Protein AF-A0A3G9JRG5-F1 (afdb_monomer_lite)

Secondary structure (DSSP, 8-state):
-HHHHHHHHHHHHHHHHHHHHHHHHHHHHHTT-HHHHHHHHHHHHHHHHHHHHHHHHHTB-TTT-PBPPSTTGGG--B-TTT--BSS----

pLDDT: mean 70.71, std 10.91, range [39.91, 86.94]

Organism: NCBI:txid2487118

Radius of gyration: 17.48 Å; chains: 1; bounding box: 38×22×48 Å

Sequence (91 aa):
MKKLKRVQMMVAITPKVSMALAVIACIFYLIGMKASAYIVIGAIAVLLVIYLILCLTAWRCPHCHQYLPTKNAGKITKCPACNKNIFDEDE

Foldseek 3Di:
DVPLVVLVVCLVCLVVVLVVLVVVLVVCVVVVVVVVSVVSVVVSVVSVVVSVVSCVVSLAQPPPRDGADPVPPVPPQAGPPPRDGSDDDPD

Structure (mmCIF, N/CA/C/O backbone):
data_AF-A0A3G9JRG5-F1
#
_entry.id   AF-A0A3G9JRG5-F1
#
loop_
_atom_site.group_PDB
_atom_site.id
_atom_site.type_symbol
_atom_site.label_atom_id
_atom_site.label_alt_id
_atom_site.label_comp_id
_atom_site.label_asym_id
_atom_site.label_entity_id
_atom_site.label_seq_id
_atom_site.pdbx_PDB_ins_code
_atom_site.Cartn_x
_atom_site.Cartn_y
_atom_site.Cartn_z
_atom_site.occupancy
_atom_site.B_iso_or_equiv
_atom_site.auth_seq_id
_atom_site.auth_comp_id
_atom_site.auth_asym_id
_atom_site.auth_atom_id
_atom_site.pdbx_PDB_model_num
ATOM 1 N N . MET A 1 1 ? -2.403 9.562 21.636 1.00 44.22 1 MET A N 1
ATOM 2 C CA . MET A 1 1 ? -2.789 8.620 20.556 1.00 44.22 1 MET A CA 1
ATOM 3 C C . MET A 1 1 ? -2.403 9.124 19.144 1.00 44.22 1 MET A C 1
ATOM 5 O O . MET A 1 1 ? -3.210 9.116 18.228 1.00 44.22 1 MET A O 1
ATOM 9 N N . LYS A 1 2 ? -1.129 9.497 18.897 1.00 42.06 2 LYS A N 1
ATOM 10 C CA . LYS A 1 2 ? -0.663 10.047 17.594 1.00 42.06 2 LYS A CA 1
ATOM 11 C C . LYS A 1 2 ? -0.507 9.002 16.469 1.00 42.06 2 LYS A C 1
ATOM 13 O O . LYS A 1 2 ? -0.314 9.375 15.316 1.00 42.06 2 LYS A O 1
ATOM 18 N N . LYS A 1 3 ? -0.556 7.700 16.784 1.00 51.81 3 LYS A N 1
ATOM 19 C CA . LYS A 1 3 ? -0.260 6.620 15.824 1.00 51.81 3 LYS A CA 1
ATOM 20 C C . LYS A 1 3 ? -1.396 6.378 14.820 1.00 51.81 3 LYS A C 1
ATOM 22 O O . LYS A 1 3 ? -1.098 6.225 13.644 1.00 51.81 3 LYS A O 1
ATOM 27 N N . LEU A 1 4 ? -2.670 6.428 15.229 1.00 55.69 4 LEU A N 1
ATOM 28 C CA . LEU A 1 4 ? -3.795 6.129 14.326 1.00 55.69 4 LEU A CA 1
ATOM 29 C C . LEU A 1 4 ? -4.020 7.221 13.265 1.00 55.69 4 LEU A C 1
ATOM 31 O O . LEU A 1 4 ? -4.117 6.897 12.085 1.00 55.69 4 LEU A O 1
ATOM 35 N N . LYS A 1 5 ? -4.007 8.509 13.657 1.00 54.12 5 LYS A N 1
ATOM 36 C CA . LYS A 1 5 ? -4.062 9.646 12.710 1.00 54.12 5 LYS A CA 1
ATOM 37 C C . LYS A 1 5 ? -2.915 9.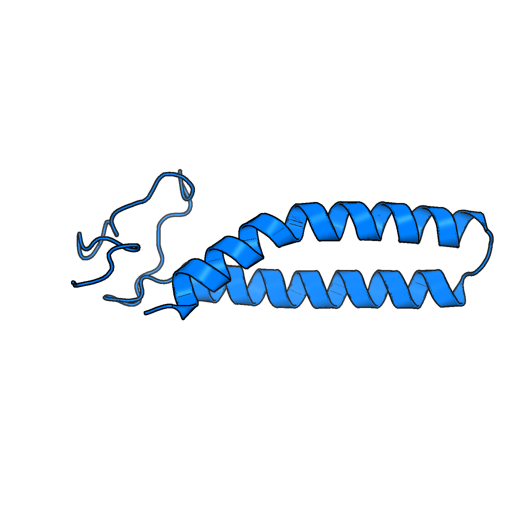587 11.694 1.00 54.12 5 LYS A C 1
ATOM 39 O O . LYS A 1 5 ? -3.147 9.765 10.504 1.00 54.12 5 LYS A O 1
ATOM 44 N N . ARG A 1 6 ? -1.689 9.274 12.138 1.00 59.38 6 ARG A N 1
ATOM 45 C CA . ARG A 1 6 ? -0.532 9.106 11.237 1.00 59.38 6 ARG A CA 1
ATOM 46 C C . ARG A 1 6 ? -0.699 7.922 10.287 1.00 59.38 6 ARG A C 1
ATOM 48 O O . ARG A 1 6 ? -0.360 8.052 9.120 1.00 59.38 6 ARG A O 1
ATOM 55 N N . VAL A 1 7 ? -1.229 6.793 10.756 1.00 62.28 7 VAL A N 1
ATOM 56 C CA . VAL A 1 7 ? -1.471 5.610 9.913 1.00 62.28 7 VAL A CA 1
ATOM 57 C C . VAL A 1 7 ? -2.555 5.881 8.870 1.00 62.28 7 VAL A C 1
ATOM 59 O O . VAL A 1 7 ? -2.337 5.599 7.699 1.00 62.28 7 VAL A O 1
ATOM 62 N N . GLN A 1 8 ? -3.670 6.506 9.249 1.00 64.06 8 GLN A N 1
ATOM 63 C CA . GLN A 1 8 ? -4.727 6.925 8.318 1.00 64.06 8 GLN A CA 1
ATOM 64 C C . GLN A 1 8 ? -4.200 7.923 7.271 1.00 64.06 8 GLN A C 1
ATOM 66 O O . GLN A 1 8 ? -4.476 7.790 6.080 1.00 64.06 8 GLN A O 1
ATOM 71 N N . MET A 1 9 ? -3.364 8.877 7.696 1.00 62.94 9 MET A N 1
ATOM 72 C CA . MET A 1 9 ? -2.705 9.823 6.793 1.00 62.94 9 MET A CA 1
ATOM 73 C C . MET A 1 9 ? -1.728 9.124 5.832 1.00 62.94 9 MET A C 1
ATOM 75 O O . MET A 1 9 ? -1.719 9.430 4.642 1.00 62.94 9 MET A O 1
ATOM 79 N N . MET A 1 10 ? -0.954 8.141 6.311 1.00 63.97 10 MET A N 1
ATOM 80 C CA . MET A 1 10 ? -0.080 7.319 5.464 1.00 63.97 10 MET A CA 1
ATOM 81 C C . MET A 1 10 ? -0.887 6.491 4.456 1.00 63.97 10 MET A C 1
ATOM 83 O O . MET A 1 10 ? -0.562 6.503 3.270 1.00 63.97 10 MET A O 1
ATOM 87 N N . VAL A 1 11 ? -1.984 5.857 4.878 1.00 69.12 11 VAL A N 1
ATOM 88 C CA . VAL A 1 11 ? -2.906 5.105 4.004 1.00 69.12 11 VAL A CA 1
ATOM 89 C C . VAL A 1 11 ? -3.497 6.009 2.913 1.00 69.12 11 VAL A C 1
ATOM 91 O O . VAL A 1 11 ? -3.568 5.594 1.761 1.00 69.12 11 VAL A O 1
ATOM 94 N N . ALA A 1 12 ? -3.844 7.262 3.219 1.00 68.56 12 ALA A N 1
ATOM 95 C CA . ALA A 1 12 ? -4.351 8.215 2.224 1.00 68.56 12 ALA A CA 1
ATOM 96 C C . ALA A 1 12 ? -3.278 8.706 1.227 1.00 68.56 12 ALA A C 1
ATOM 98 O O . ALA A 1 12 ? -3.591 9.020 0.076 1.00 68.56 12 ALA A O 1
ATOM 99 N N . ILE A 1 13 ? -2.012 8.773 1.649 1.00 73.06 13 ILE A N 1
ATOM 100 C CA . ILE A 1 13 ? -0.874 9.168 0.800 1.00 73.06 13 ILE A CA 1
ATOM 101 C C . ILE A 1 13 ? -0.399 8.011 -0.089 1.00 73.06 13 ILE A C 1
ATOM 103 O O . ILE A 1 13 ? 0.005 8.242 -1.231 1.00 73.06 13 ILE A O 1
ATOM 107 N N . THR A 1 14 ? -0.495 6.771 0.399 1.00 74.31 14 THR A N 1
ATOM 108 C CA . THR A 1 14 ? -0.009 5.567 -0.294 1.00 74.31 14 THR A CA 1
ATOM 109 C C . THR A 1 14 ? -0.495 5.439 -1.747 1.00 74.31 14 THR A C 1
ATOM 111 O O . THR A 1 14 ? 0.363 5.269 -2.610 1.00 74.31 14 THR A O 1
ATOM 114 N N . PRO A 1 15 ? -1.793 5.596 -2.096 1.00 72.44 15 PRO A N 1
ATOM 115 C CA . PRO A 1 15 ? -2.240 5.434 -3.484 1.00 72.44 15 PRO A CA 1
ATOM 116 C C . PRO A 1 15 ? -1.614 6.457 -4.443 1.00 72.44 15 PRO A C 1
ATOM 118 O O . PRO A 1 15 ? -1.307 6.117 -5.584 1.00 72.44 15 PRO A O 1
ATOM 121 N N . LYS A 1 16 ? -1.360 7.691 -3.984 1.00 76.56 16 LYS A N 1
ATOM 122 C CA . LYS A 1 16 ? -0.709 8.734 -4.797 1.00 76.56 16 LYS A CA 1
ATOM 123 C C . LYS A 1 16 ? 0.754 8.386 -5.075 1.00 76.56 16 LYS A C 1
ATOM 125 O O . LYS A 1 16 ? 1.232 8.557 -6.193 1.00 76.56 16 LYS A O 1
ATOM 130 N N . VAL A 1 17 ? 1.446 7.864 -4.063 1.00 79.31 17 VAL A N 1
ATOM 131 C CA . VAL A 1 17 ? 2.849 7.440 -4.162 1.00 79.31 17 VAL A CA 1
ATOM 132 C C . VAL A 1 17 ? 2.977 6.199 -5.049 1.00 79.31 17 VAL A C 1
AT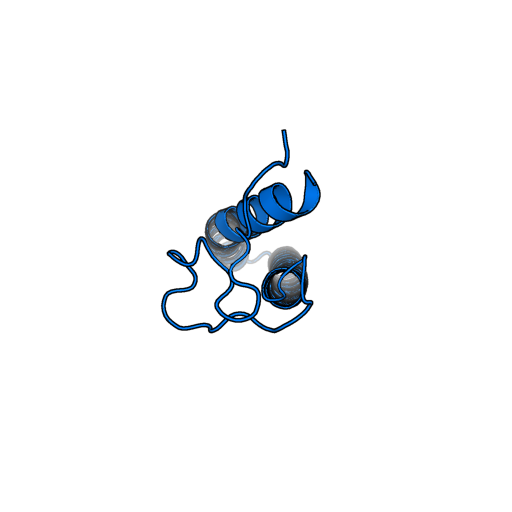OM 134 O O . VAL A 1 17 ? 3.810 6.184 -5.951 1.00 79.31 17 VAL A O 1
ATOM 137 N N . SER A 1 18 ? 2.109 5.197 -4.877 1.00 76.38 18 SER A N 1
ATOM 138 C CA . SER A 1 18 ? 2.082 3.995 -5.721 1.00 76.38 18 SER A CA 1
ATOM 139 C C . SER A 1 18 ? 1.852 4.325 -7.197 1.00 76.38 18 SER A C 1
ATOM 141 O O . SER A 1 18 ? 2.510 3.747 -8.060 1.00 76.38 18 SER A O 1
ATOM 143 N N . MET A 1 19 ? 0.973 5.286 -7.495 1.00 80.06 19 MET A N 1
ATOM 144 C CA . MET A 1 19 ? 0.719 5.736 -8.864 1.00 80.06 19 MET A CA 1
ATOM 145 C C . MET A 1 19 ? 1.952 6.417 -9.480 1.00 80.06 19 MET A C 1
ATOM 147 O O . MET A 1 19 ? 2.312 6.111 -10.615 1.00 80.06 19 MET A O 1
ATOM 151 N N . ALA A 1 20 ? 2.653 7.269 -8.725 1.00 81.5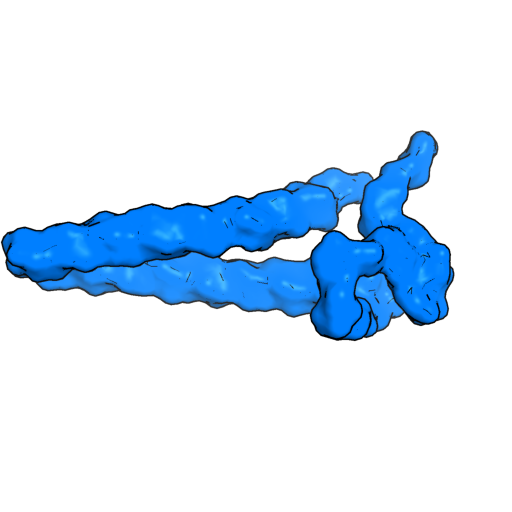0 20 ALA A N 1
ATOM 152 C CA . ALA A 1 20 ? 3.896 7.891 -9.184 1.00 81.50 20 ALA A CA 1
ATOM 153 C C . ALA A 1 20 ? 5.009 6.854 -9.441 1.00 81.50 20 ALA A C 1
ATOM 155 O O . ALA A 1 20 ? 5.665 6.903 -10.483 1.00 81.50 20 ALA A O 1
ATOM 156 N N . LEU A 1 21 ? 5.186 5.875 -8.542 1.00 77.44 21 LEU A N 1
ATOM 157 C CA . LEU A 1 21 ? 6.164 4.796 -8.737 1.00 77.44 21 LEU A CA 1
ATOM 158 C C . LEU A 1 21 ? 5.831 3.918 -9.950 1.00 77.44 21 LEU A C 1
ATOM 160 O O . LEU A 1 21 ? 6.745 3.510 -10.664 1.00 77.44 21 LEU A O 1
ATOM 164 N N . ALA A 1 22 ? 4.550 3.646 -10.210 1.00 79.94 22 ALA A N 1
ATOM 165 C CA . ALA A 1 22 ? 4.131 2.860 -11.368 1.00 79.94 22 ALA A CA 1
ATOM 166 C C . ALA A 1 22 ? 4.495 3.549 -12.696 1.00 79.94 22 ALA A C 1
ATOM 168 O O . ALA A 1 22 ? 4.972 2.888 -13.619 1.00 79.94 22 ALA A O 1
ATOM 169 N N . VAL A 1 23 ? 4.346 4.876 -12.782 1.00 85.00 23 VAL A N 1
ATOM 170 C CA . VAL A 1 23 ? 4.759 5.650 -13.968 1.00 85.00 23 VAL A CA 1
ATOM 171 C C . VAL A 1 23 ? 6.275 5.569 -14.166 1.00 85.00 23 VAL A C 1
ATOM 173 O O . VAL A 1 23 ? 6.734 5.300 -15.275 1.00 85.00 23 VAL A O 1
ATOM 176 N N . ILE A 1 24 ? 7.055 5.721 -13.091 1.00 80.50 24 ILE A N 1
ATOM 177 C CA . ILE A 1 24 ? 8.523 5.617 -13.129 1.00 80.50 24 ILE A CA 1
ATOM 178 C C . ILE A 1 24 ? 8.967 4.212 -13.570 1.00 80.50 24 ILE A C 1
ATOM 180 O O . ILE A 1 24 ? 9.859 4.081 -14.408 1.00 80.50 24 ILE A O 1
ATOM 184 N N . ALA A 1 25 ? 8.319 3.160 -13.060 1.00 77.12 25 ALA A N 1
ATOM 185 C CA . ALA A 1 25 ? 8.580 1.779 -13.469 1.00 77.12 25 ALA A CA 1
ATOM 186 C C . ALA A 1 25 ? 8.322 1.568 -14.969 1.00 77.12 25 ALA A C 1
ATOM 188 O O . ALA A 1 25 ? 9.119 0.927 -15.654 1.00 77.12 25 ALA A O 1
ATOM 189 N N . CYS A 1 26 ? 7.230 2.144 -15.482 1.00 79.38 26 CYS A N 1
ATOM 190 C CA . CYS A 1 26 ? 6.855 2.058 -16.890 1.00 79.38 26 CYS A CA 1
ATOM 191 C C . CYS A 1 26 ? 7.903 2.737 -17.790 1.00 79.38 26 CYS A C 1
ATOM 193 O O . CYS A 1 26 ? 8.332 2.163 -18.790 1.00 79.38 26 CYS A O 1
ATOM 195 N N . ILE A 1 27 ? 8.404 3.909 -17.383 1.00 81.50 27 ILE A N 1
ATOM 196 C CA . ILE A 1 27 ? 9.480 4.623 -18.088 1.00 81.50 27 ILE A CA 1
ATOM 197 C C . ILE A 1 27 ? 10.772 3.791 -18.101 1.00 81.50 27 ILE A C 1
ATOM 199 O O . ILE A 1 27 ? 11.383 3.625 -19.156 1.00 81.50 27 ILE A O 1
ATOM 203 N N . PHE A 1 28 ? 11.174 3.206 -16.967 1.00 79.75 28 PHE A N 1
ATOM 204 C CA . PHE A 1 28 ? 12.374 2.360 -16.910 1.00 79.75 28 PHE A CA 1
ATOM 205 C C . PHE A 1 28 ? 12.273 1.098 -17.771 1.00 79.75 28 PHE A C 1
ATOM 207 O O . PHE A 1 28 ? 13.274 0.678 -18.359 1.00 79.75 28 PHE A O 1
ATOM 214 N N . TYR A 1 29 ? 11.075 0.520 -17.884 1.00 78.38 29 TYR A N 1
ATOM 215 C CA . TYR A 1 29 ? 10.825 -0.615 -18.767 1.00 78.38 29 TYR A CA 1
ATOM 216 C C . TYR A 1 29 ? 10.994 -0.234 -20.246 1.00 78.38 29 TYR A C 1
ATOM 218 O O . TYR A 1 29 ? 11.646 -0.966 -20.992 1.00 78.38 29 TYR A O 1
ATOM 226 N N . LEU A 1 30 ? 10.489 0.938 -20.653 1.00 76.38 30 LEU A N 1
ATOM 227 C CA . LEU A 1 30 ? 10.617 1.450 -22.025 1.00 76.38 30 LEU A CA 1
ATOM 228 C C . LEU A 1 30 ? 12.071 1.764 -22.420 1.00 76.38 30 LEU A C 1
ATOM 230 O O . LEU A 1 30 ? 12.433 1.602 -23.581 1.00 76.38 30 LEU A O 1
ATOM 234 N N . ILE A 1 31 ? 12.922 2.146 -21.461 1.00 82.00 31 ILE A N 1
ATOM 235 C CA . ILE A 1 31 ? 14.357 2.428 -21.680 1.00 82.00 31 ILE A CA 1
ATOM 236 C C . ILE A 1 31 ? 15.191 1.124 -21.768 1.00 82.00 31 ILE A C 1
ATOM 238 O O . ILE A 1 31 ? 16.392 1.151 -22.024 1.00 82.00 31 ILE A O 1
ATOM 242 N N . GLY A 1 32 ? 14.575 -0.053 -21.582 1.00 76.19 32 GLY A N 1
ATOM 243 C CA . GLY A 1 32 ? 15.242 -1.354 -21.724 1.00 76.19 32 GLY A CA 1
ATOM 244 C C . GLY A 1 32 ? 16.072 -1.783 -20.509 1.00 76.19 32 GLY A C 1
ATOM 245 O O . GLY A 1 32 ? 16.684 -2.855 -20.525 1.00 76.19 32 GLY A O 1
ATOM 246 N N . MET A 1 33 ? 16.048 -1.010 -19.420 1.00 74.19 33 MET A N 1
ATOM 247 C CA . MET A 1 33 ? 16.713 -1.349 -18.160 1.00 74.19 33 MET A CA 1
ATOM 248 C C . MET A 1 33 ? 15.853 -2.320 -17.342 1.00 74.19 33 MET A C 1
ATOM 250 O O . MET A 1 33 ? 15.206 -1.971 -16.357 1.00 74.19 33 MET A O 1
ATOM 254 N N . LYS A 1 34 ? 15.853 -3.588 -17.763 1.00 75.56 34 LYS A N 1
ATOM 255 C CA . LYS A 1 34 ? 15.041 -4.650 -17.147 1.00 75.56 34 LYS A CA 1
ATOM 256 C C . LYS A 1 34 ? 15.352 -4.847 -15.657 1.00 75.56 34 LYS A C 1
ATOM 258 O O . LYS A 1 34 ? 14.435 -5.037 -14.866 1.00 75.56 34 LYS A O 1
ATOM 263 N N . ALA A 1 35 ? 16.625 -4.755 -15.263 1.00 77.56 35 ALA A N 1
ATOM 264 C CA . ALA A 1 35 ? 17.047 -4.937 -13.873 1.00 77.56 35 ALA A CA 1
ATOM 265 C C . ALA A 1 35 ? 16.453 -3.878 -12.926 1.00 77.56 35 ALA A C 1
ATOM 267 O O . ALA A 1 35 ? 15.952 -4.228 -11.859 1.00 77.56 35 ALA A O 1
ATOM 268 N N . SER A 1 36 ? 16.439 -2.600 -13.322 1.00 77.12 36 SER A N 1
ATOM 269 C CA . SER A 1 36 ? 15.847 -1.537 -12.502 1.00 77.12 36 SER A CA 1
ATOM 270 C C . SER A 1 36 ? 14.322 -1.638 -12.452 1.00 77.12 36 SER A C 1
ATOM 272 O O . SER A 1 36 ? 13.741 -1.414 -11.392 1.00 77.12 36 SER A O 1
ATOM 274 N N . ALA A 1 37 ? 13.671 -2.058 -13.542 1.00 77.62 37 ALA A N 1
ATOM 275 C CA . ALA A 1 37 ? 12.227 -2.287 -13.556 1.00 77.62 37 ALA A CA 1
ATOM 276 C C . ALA A 1 37 ? 11.798 -3.341 -12.516 1.00 77.62 37 ALA A C 1
ATOM 278 O O . ALA A 1 37 ? 10.858 -3.098 -11.758 1.00 77.62 37 ALA A O 1
ATOM 279 N N . TYR A 1 38 ? 12.517 -4.467 -12.403 1.00 79.38 38 TYR A N 1
ATOM 280 C CA . TYR A 1 38 ? 12.218 -5.487 -11.387 1.00 79.38 38 TYR A CA 1
ATOM 281 C C . TYR A 1 38 ? 12.407 -4.976 -9.951 1.00 79.38 38 TYR A C 1
ATOM 283 O O . TYR A 1 38 ? 11.589 -5.291 -9.086 1.00 79.38 38 TYR A O 1
ATOM 291 N N . ILE A 1 39 ? 13.427 -4.148 -9.696 1.00 83.00 39 ILE A N 1
ATOM 292 C CA . ILE A 1 39 ? 13.649 -3.529 -8.376 1.00 83.00 39 ILE A CA 1
ATOM 293 C C . ILE A 1 39 ? 12.472 -2.615 -8.006 1.00 83.00 39 ILE A C 1
ATOM 295 O O . ILE A 1 39 ? 11.968 -2.678 -6.883 1.00 83.00 39 ILE A O 1
ATOM 299 N N . VAL A 1 40 ? 11.991 -1.800 -8.950 1.00 81.19 40 VAL A N 1
ATOM 300 C CA . VAL A 1 40 ? 10.859 -0.890 -8.708 1.00 81.19 40 VAL A CA 1
ATOM 301 C C . VAL A 1 40 ? 9.557 -1.668 -8.500 1.00 81.19 40 VAL A C 1
ATOM 303 O O . VAL A 1 40 ? 8.798 -1.345 -7.587 1.00 81.19 40 VAL A O 1
ATOM 306 N N . ILE A 1 41 ? 9.313 -2.730 -9.274 1.00 81.56 41 ILE A N 1
ATOM 307 C CA . ILE A 1 41 ? 8.153 -3.616 -9.076 1.00 81.56 41 ILE A CA 1
ATOM 308 C C . ILE A 1 41 ? 8.198 -4.260 -7.683 1.00 81.56 41 ILE A C 1
ATOM 310 O O . ILE A 1 41 ? 7.185 -4.270 -6.982 1.00 81.56 41 ILE A O 1
ATOM 314 N N . GLY A 1 42 ? 9.369 -4.735 -7.248 1.00 85.25 42 GLY A N 1
ATOM 315 C CA . GLY A 1 42 ? 9.563 -5.265 -5.898 1.00 85.25 42 GLY A CA 1
ATOM 316 C C . GLY A 1 42 ? 9.244 -4.232 -4.812 1.00 85.25 42 GLY A C 1
ATOM 317 O O . GLY A 1 42 ? 8.517 -4.534 -3.866 1.00 85.25 42 GLY A O 1
ATOM 318 N N . ALA A 1 43 ? 9.705 -2.989 -4.977 1.00 83.19 43 ALA A N 1
ATOM 319 C CA . ALA A 1 43 ? 9.406 -1.900 -4.046 1.00 83.19 43 ALA A CA 1
ATOM 320 C C . ALA A 1 43 ? 7.899 -1.583 -3.974 1.00 83.19 43 ALA A C 1
ATOM 322 O O . ALA A 1 43 ? 7.357 -1.395 -2.882 1.00 83.19 43 ALA A O 1
ATOM 323 N N . ILE A 1 44 ? 7.204 -1.578 -5.118 1.00 82.94 44 ILE A N 1
ATOM 324 C CA . ILE A 1 44 ? 5.746 -1.394 -5.179 1.00 82.94 44 ILE A CA 1
ATOM 325 C C . ILE A 1 44 ? 5.024 -2.540 -4.456 1.00 82.94 44 ILE A C 1
ATOM 327 O O . ILE A 1 44 ? 4.096 -2.284 -3.687 1.00 82.94 44 ILE A O 1
ATOM 331 N N . ALA A 1 45 ? 5.455 -3.789 -4.656 1.00 86.00 45 ALA A N 1
ATOM 332 C CA . ALA A 1 45 ? 4.861 -4.950 -3.996 1.00 86.00 45 ALA A CA 1
ATOM 333 C C . ALA A 1 45 ? 5.001 -4.874 -2.466 1.00 86.00 45 ALA A C 1
ATOM 335 O O . ALA A 1 45 ? 4.023 -5.080 -1.747 1.00 86.00 45 ALA A O 1
ATOM 336 N N . VAL A 1 46 ? 6.180 -4.504 -1.956 1.00 86.94 46 VAL A N 1
ATOM 337 C CA . VAL A 1 46 ? 6.406 -4.328 -0.510 1.00 86.94 46 VAL A CA 1
ATOM 338 C C . VAL A 1 46 ? 5.527 -3.207 0.054 1.00 86.94 46 VAL A C 1
ATOM 340 O O . VAL A 1 46 ? 4.895 -3.390 1.096 1.00 86.94 46 VAL A O 1
ATOM 343 N N . LEU A 1 47 ? 5.421 -2.072 -0.645 1.00 82.38 47 LEU A N 1
ATOM 344 C CA . LEU A 1 47 ? 4.530 -0.974 -0.252 1.00 82.38 47 LEU A CA 1
ATOM 345 C C . LEU A 1 47 ? 3.061 -1.413 -0.190 1.00 82.38 47 LEU A C 1
ATOM 347 O O . LEU A 1 47 ? 2.361 -1.046 0.752 1.00 82.38 47 LEU A O 1
ATOM 351 N N . LEU A 1 48 ? 2.605 -2.228 -1.146 1.00 82.56 48 LEU A N 1
ATOM 352 C CA . LEU A 1 48 ? 1.253 -2.796 -1.147 1.00 82.56 48 LEU A CA 1
ATOM 353 C C . LEU A 1 48 ? 1.009 -3.732 0.041 1.00 82.56 48 LEU A C 1
ATOM 355 O O . LEU A 1 48 ? -0.058 -3.676 0.652 1.00 82.56 48 LEU A O 1
ATOM 359 N N . VAL A 1 49 ? 1.987 -4.564 0.404 1.00 84.69 49 VAL A N 1
ATOM 360 C CA . VAL A 1 49 ? 1.877 -5.448 1.576 1.00 84.69 49 VAL A CA 1
ATOM 361 C C . VAL A 1 49 ? 1.786 -4.627 2.862 1.00 84.69 49 VAL A C 1
ATOM 363 O O . VAL A 1 49 ? 0.902 -4.868 3.685 1.00 84.69 49 VAL A O 1
ATOM 366 N N . ILE A 1 50 ? 2.643 -3.613 3.018 1.00 81.44 50 ILE A N 1
ATOM 367 C CA . ILE A 1 50 ? 2.595 -2.701 4.170 1.00 81.44 50 ILE A CA 1
ATOM 368 C C . ILE A 1 50 ? 1.241 -1.987 4.217 1.00 81.44 50 ILE A C 1
ATOM 370 O O . ILE A 1 50 ? 0.620 -1.924 5.277 1.00 81.44 50 ILE A O 1
ATOM 374 N N . TYR A 1 51 ? 0.747 -1.504 3.076 1.00 77.50 51 TYR A N 1
ATOM 375 C CA . TYR A 1 51 ? -0.570 -0.883 2.967 1.00 77.50 51 TYR A CA 1
ATOM 376 C C . TYR A 1 51 ? -1.689 -1.818 3.426 1.00 77.50 51 TYR A C 1
ATOM 378 O O . TYR A 1 51 ? -2.536 -1.407 4.214 1.00 77.50 51 TYR A O 1
ATOM 386 N N . LEU A 1 52 ? -1.670 -3.081 2.996 1.00 79.31 52 LEU A N 1
ATOM 387 C CA . LEU A 1 52 ? -2.645 -4.090 3.412 1.00 79.31 52 LEU A CA 1
ATOM 388 C C . LEU A 1 52 ? -2.619 -4.319 4.925 1.00 79.31 52 LEU A C 1
ATOM 390 O O . LEU A 1 52 ? -3.672 -4.316 5.562 1.00 79.31 52 LEU A O 1
ATOM 394 N N . ILE A 1 53 ? -1.430 -4.460 5.514 1.00 79.50 53 ILE A N 1
ATOM 395 C CA . ILE A 1 53 ? -1.271 -4.635 6.965 1.00 79.50 53 ILE A CA 1
ATOM 396 C C . ILE A 1 53 ? -1.799 -3.406 7.716 1.00 79.50 53 ILE A C 1
ATOM 398 O O . ILE A 1 53 ? -2.519 -3.541 8.710 1.00 79.50 53 ILE A O 1
ATOM 402 N N . LEU A 1 54 ? -1.482 -2.200 7.239 1.00 72.00 54 LEU A N 1
ATOM 403 C CA . LEU A 1 54 ? -1.979 -0.954 7.822 1.00 72.00 54 LEU A CA 1
ATOM 404 C C . LEU A 1 54 ? -3.494 -0.825 7.678 1.00 72.00 54 LEU A C 1
ATOM 406 O O . LEU A 1 54 ? -4.151 -0.435 8.638 1.00 72.00 54 LEU A O 1
ATOM 410 N N . CYS A 1 55 ? -4.058 -1.200 6.531 1.00 69.00 55 CYS A N 1
ATOM 411 C CA . CYS A 1 55 ? -5.500 -1.252 6.340 1.00 69.00 55 CYS A CA 1
ATOM 412 C C . CYS A 1 55 ? -6.132 -2.201 7.351 1.00 69.00 55 CYS A C 1
ATOM 414 O O . CYS A 1 55 ? -7.024 -1.765 8.058 1.00 69.00 55 CYS A O 1
ATOM 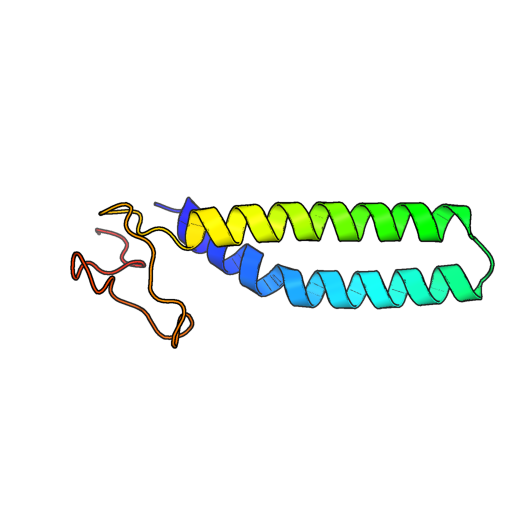416 N N . LEU A 1 56 ? -5.644 -3.436 7.494 1.00 69.19 56 LEU A N 1
ATOM 417 C CA . LEU A 1 56 ? -6.204 -4.424 8.426 1.00 69.19 56 LEU A CA 1
ATOM 418 C C . LEU A 1 56 ? -6.092 -3.995 9.895 1.00 69.19 56 LEU A C 1
ATOM 420 O O . LEU A 1 56 ? -7.034 -4.176 10.667 1.00 69.19 56 LEU A O 1
ATOM 424 N N . THR A 1 57 ? -4.959 -3.410 10.285 1.00 65.94 57 THR A N 1
ATOM 425 C CA . THR A 1 57 ? -4.733 -2.946 11.664 1.00 65.94 57 THR A CA 1
ATOM 426 C C . THR A 1 57 ? -5.520 -1.677 11.985 1.00 65.94 57 THR A C 1
ATOM 428 O O . THR A 1 57 ? -6.078 -1.574 13.076 1.00 65.94 57 THR A O 1
ATOM 431 N N . ALA A 1 58 ? -5.628 -0.736 11.043 1.00 64.75 58 ALA A N 1
ATOM 432 C CA . ALA A 1 58 ? -6.423 0.482 11.198 1.00 64.75 58 ALA A CA 1
ATOM 433 C C . ALA A 1 58 ? -7.932 0.259 10.987 1.00 64.75 58 ALA A C 1
ATOM 435 O O . ALA A 1 58 ? -8.726 1.082 11.440 1.00 64.75 58 ALA A O 1
ATOM 436 N N . TRP A 1 59 ? -8.345 -0.850 10.357 1.00 66.44 59 TRP A N 1
ATOM 437 C CA . TRP A 1 59 ? -9.757 -1.250 10.241 1.00 66.44 59 TRP A CA 1
ATOM 438 C C . TRP A 1 59 ? -10.366 -1.733 11.558 1.00 66.44 59 TRP A C 1
ATOM 440 O O . TRP A 1 59 ? -11.547 -2.088 11.620 1.00 66.44 59 TRP A O 1
ATOM 450 N N . ARG A 1 60 ? -9.558 -1.788 12.615 1.00 66.69 60 ARG A N 1
ATOM 451 C CA . ARG A 1 60 ? -9.948 -2.261 13.933 1.00 66.69 60 ARG A CA 1
ATOM 452 C C . ARG A 1 60 ? -10.077 -1.066 14.874 1.00 66.69 60 ARG A C 1
ATOM 454 O O . ARG A 1 60 ? -9.178 -0.234 14.961 1.00 66.69 60 ARG A O 1
ATOM 461 N N . CYS A 1 61 ? -11.206 -0.960 15.572 1.00 70.38 61 CYS A N 1
ATOM 462 C CA . CYS A 1 61 ? -11.435 0.142 16.504 1.00 70.38 61 CYS A CA 1
ATOM 463 C C . CYS A 1 61 ? -10.399 0.101 17.646 1.00 70.38 61 CYS A C 1
ATOM 465 O O . CYS A 1 61 ? -10.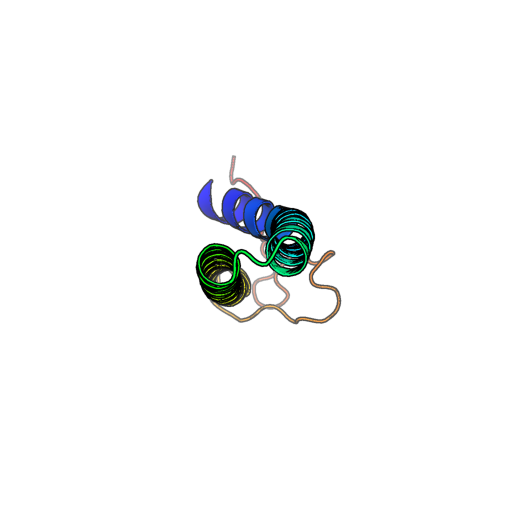276 -0.947 18.282 1.00 70.38 61 CYS A O 1
ATOM 467 N N . PRO A 1 62 ? -9.711 1.208 17.981 1.00 67.81 62 PRO A N 1
ATOM 468 C CA . PRO A 1 62 ? -8.718 1.224 19.059 1.00 67.81 62 PRO A CA 1
ATOM 469 C C . PRO A 1 62 ? -9.322 1.022 20.459 1.00 67.81 62 PRO A C 1
ATOM 471 O O . PRO A 1 62 ? -8.608 0.631 21.375 1.00 67.81 62 PRO A O 1
ATOM 474 N N . HIS A 1 63 ? -10.624 1.276 20.639 1.00 68.81 63 HIS A N 1
ATOM 475 C CA . HIS A 1 63 ? -11.288 1.160 21.941 1.00 68.81 63 HIS A CA 1
ATOM 476 C C . HIS A 1 63 ? -11.889 -0.225 22.192 1.00 68.81 63 HIS A C 1
ATOM 478 O O . HIS A 1 63 ? -11.763 -0.753 23.290 1.00 68.81 63 HIS A O 1
ATOM 484 N N . CYS A 1 64 ? -12.565 -0.809 21.198 1.00 74.31 64 CYS A N 1
ATOM 485 C CA . CYS A 1 64 ? -13.266 -2.089 21.361 1.00 74.31 64 CYS A CA 1
ATOM 486 C C . CYS A 1 64 ? -12.652 -3.244 20.565 1.00 74.31 64 CYS A C 1
ATOM 488 O O . CYS A 1 64 ? -13.144 -4.365 20.657 1.00 74.31 64 CYS A O 1
ATOM 490 N N . HIS A 1 65 ? -11.615 -2.993 19.759 1.00 73.12 65 HIS A N 1
ATOM 491 C CA . HIS A 1 65 ? -10.985 -3.979 18.877 1.00 73.12 65 HIS A CA 1
ATOM 492 C C . HIS A 1 65 ? -11.955 -4.725 17.938 1.00 73.12 65 HIS A C 1
ATOM 494 O O . HIS A 1 65 ? -11.594 -5.768 17.387 1.00 73.12 65 HIS A O 1
ATOM 500 N N . GLN A 1 66 ? -13.166 -4.212 17.705 1.00 73.88 66 GLN A N 1
ATOM 501 C CA . GLN A 1 66 ? -14.054 -4.741 16.672 1.00 73.88 66 GLN A CA 1
ATOM 502 C C . GLN A 1 66 ? -13.695 -4.181 15.295 1.00 73.88 66 GLN A C 1
ATOM 504 O O . GLN A 1 66 ? -13.176 -3.067 15.173 1.00 73.88 66 GLN A O 1
ATOM 509 N N . TYR A 1 67 ? -13.971 -4.972 14.259 1.00 70.25 67 TYR A N 1
ATOM 510 C CA . TYR A 1 67 ? -13.802 -4.565 12.869 1.00 70.25 67 TYR A CA 1
ATOM 511 C C . TYR A 1 67 ? -14.856 -3.526 12.493 1.00 70.25 67 TYR A C 1
ATOM 513 O O . TYR A 1 67 ? -16.051 -3.732 12.712 1.00 70.25 67 TYR A O 1
ATOM 521 N N . LEU A 1 68 ? -14.416 -2.403 11.929 1.00 68.62 68 LEU A N 1
ATOM 522 C CA . LEU A 1 68 ? -15.327 -1.385 11.422 1.00 68.62 68 LEU A CA 1
ATOM 523 C C . LEU A 1 68 ? -16.001 -1.872 10.129 1.00 68.62 68 LEU A C 1
ATOM 525 O O . LEU A 1 68 ? -15.364 -2.532 9.306 1.00 68.62 68 LEU A O 1
ATOM 529 N N . PRO A 1 69 ? -17.277 -1.532 9.897 1.00 65.50 69 PRO A N 1
ATOM 530 C CA . PRO A 1 69 ? -17.931 -1.856 8.639 1.00 65.50 69 PRO A CA 1
ATOM 531 C C . PRO A 1 69 ? -17.247 -1.124 7.481 1.00 65.50 69 PRO A C 1
ATOM 533 O O . PRO A 1 69 ? -16.884 0.046 7.587 1.00 65.50 69 PRO A O 1
ATOM 536 N N . THR A 1 70 ? -17.074 -1.817 6.355 1.00 62.91 70 THR A N 1
ATOM 537 C CA . THR A 1 70 ? -16.392 -1.260 5.179 1.00 62.91 70 THR A CA 1
ATOM 538 C C . THR A 1 70 ? -17.251 -0.299 4.360 1.00 62.91 70 THR A C 1
ATOM 540 O O . THR A 1 70 ? -16.738 0.535 3.611 1.00 62.91 70 THR A O 1
ATOM 543 N N . LYS A 1 71 ? -18.572 -0.371 4.541 1.00 50.75 71 LYS A N 1
ATOM 544 C CA . LYS A 1 71 ? -19.552 0.527 3.929 1.00 50.75 71 LYS A CA 1
ATOM 545 C C . LYS A 1 71 ? -19.362 1.946 4.476 1.00 50.75 71 LYS A C 1
ATOM 547 O O . LYS A 1 71 ? -19.539 2.175 5.666 1.00 50.75 71 LYS A O 1
ATOM 552 N N . ASN A 1 72 ? -19.041 2.899 3.597 1.00 56.31 72 ASN A N 1
ATOM 553 C CA . ASN A 1 72 ? -18.810 4.313 3.927 1.00 56.31 72 ASN A CA 1
ATOM 554 C C . ASN A 1 72 ? -17.626 4.585 4.875 1.00 56.31 72 ASN A C 1
ATOM 556 O O . ASN A 1 72 ? -17.652 5.593 5.576 1.00 56.31 72 ASN A O 1
ATOM 560 N N . ALA A 1 73 ? -16.574 3.754 4.861 1.00 57.38 73 ALA A N 1
ATOM 561 C CA . ALA A 1 73 ? -15.393 3.893 5.728 1.00 57.38 73 ALA A CA 1
ATOM 562 C C . ALA A 1 73 ? -14.799 5.318 5.793 1.00 57.38 73 ALA A C 1
ATOM 564 O O . ALA A 1 73 ? -14.362 5.750 6.853 1.00 57.38 73 ALA A O 1
ATOM 565 N N . GLY A 1 74 ? -14.859 6.090 4.701 1.00 58.22 74 GLY A N 1
ATOM 566 C CA . GLY A 1 74 ? -14.391 7.484 4.671 1.00 58.22 74 GLY A CA 1
ATOM 567 C C . GLY A 1 74 ? -15.237 8.494 5.465 1.00 58.22 74 GLY A C 1
ATOM 568 O O . GLY A 1 74 ? -14.811 9.633 5.621 1.00 58.22 74 GLY A O 1
ATOM 569 N N . LYS A 1 75 ? -16.425 8.115 5.956 1.00 58.72 75 LYS A N 1
ATOM 570 C CA . LYS A 1 75 ? -17.338 8.977 6.735 1.00 58.72 75 LYS A CA 1
ATOM 571 C C . LYS A 1 75 ? -17.580 8.478 8.164 1.00 58.72 75 LYS A C 1
ATOM 573 O O . LYS A 1 75 ? -18.358 9.087 8.894 1.00 58.72 75 LYS A O 1
ATOM 578 N N . ILE A 1 76 ? -16.961 7.368 8.568 1.00 63.22 76 ILE A N 1
ATOM 579 C CA . ILE A 1 76 ? -17.186 6.777 9.891 1.00 63.22 76 ILE A CA 1
ATOM 580 C C . ILE A 1 76 ? -16.346 7.539 10.917 1.00 63.22 76 ILE A C 1
ATOM 582 O O . ILE A 1 76 ? -15.162 7.269 11.073 1.00 63.22 76 ILE A O 1
ATOM 586 N N . THR A 1 77 ? -16.959 8.485 11.625 1.00 65.81 77 THR A N 1
ATOM 587 C CA . THR A 1 77 ? -16.338 9.212 12.749 1.00 65.81 77 THR A CA 1
ATOM 588 C C . THR A 1 77 ? -16.502 8.483 14.086 1.00 65.81 77 THR A C 1
ATOM 590 O O . THR A 1 77 ? -15.635 8.585 14.956 1.00 65.81 77 THR A O 1
ATOM 593 N N . LYS A 1 78 ? -17.569 7.683 14.221 1.00 69.62 78 LYS A N 1
ATOM 594 C CA . LYS A 1 78 ? -17.919 6.894 15.412 1.00 69.62 78 LYS A CA 1
ATOM 595 C C . LYS A 1 78 ? -17.905 5.404 15.122 1.00 69.62 78 LYS A C 1
ATOM 597 O O . LYS A 1 78 ? -18.421 4.963 14.097 1.00 69.62 78 LYS A O 1
ATOM 602 N N . CYS A 1 79 ? -17.357 4.612 16.039 1.00 72.94 79 CYS A N 1
ATOM 603 C CA . CYS A 1 79 ? -17.447 3.161 15.931 1.00 72.94 79 CYS A CA 1
ATOM 604 C C . CYS A 1 79 ? -18.891 2.706 16.224 1.00 72.94 79 CYS A C 1
ATOM 606 O O . CYS A 1 79 ? -19.391 3.007 17.303 1.00 72.94 79 CYS A O 1
ATOM 608 N N . PRO A 1 80 ? -19.557 1.940 15.341 1.00 70.88 80 PRO A N 1
ATOM 609 C CA . PRO A 1 80 ? -20.946 1.512 15.551 1.00 70.88 80 PRO A CA 1
ATOM 610 C C . PRO A 1 80 ? -21.127 0.532 16.720 1.00 70.88 80 PRO A C 1
ATOM 612 O O . PRO A 1 80 ? -22.243 0.339 17.183 1.00 70.88 80 PRO A O 1
ATOM 615 N N . ALA A 1 81 ? -20.045 -0.088 17.196 1.00 74.56 81 ALA A N 1
ATOM 616 C CA . ALA A 1 81 ? -20.089 -1.065 18.278 1.00 74.56 81 ALA A CA 1
ATOM 617 C C . ALA A 1 81 ? -19.973 -0.438 19.671 1.00 74.56 81 ALA A C 1
ATOM 619 O O . ALA A 1 81 ? -20.711 -0.796 20.579 1.00 74.56 81 ALA A O 1
ATOM 620 N N . CYS A 1 82 ? -19.027 0.487 19.853 1.00 77.06 82 CYS A N 1
ATOM 621 C CA . CYS A 1 82 ? -18.779 1.133 21.147 1.00 77.06 82 CYS A CA 1
ATOM 622 C C . CYS A 1 82 ? -19.244 2.592 21.205 1.00 77.06 82 CYS A C 1
ATOM 624 O O . CYS A 1 82 ? -19.106 3.231 22.243 1.00 77.06 82 CYS A O 1
ATOM 626 N N . ASN A 1 83 ? -19.746 3.128 20.088 1.00 74.50 83 ASN A N 1
ATOM 627 C CA . ASN A 1 83 ? -20.205 4.504 19.895 1.00 74.50 83 ASN A CA 1
ATOM 628 C C . ASN A 1 83 ? -19.183 5.603 20.255 1.00 74.50 83 ASN A C 1
ATOM 630 O O . ASN A 1 83 ? -19.524 6.786 20.268 1.00 74.50 83 ASN A O 1
ATOM 634 N N . LYS A 1 84 ? -17.923 5.230 20.521 1.00 72.19 84 LYS A N 1
ATOM 635 C CA . LYS A 1 84 ? -16.821 6.162 20.771 1.00 72.19 84 LYS A CA 1
ATOM 636 C C . LYS A 1 84 ? -16.285 6.727 19.462 1.00 72.19 84 LYS A C 1
ATOM 638 O O . LYS A 1 84 ? -16.273 6.046 18.428 1.00 72.19 84 LYS A O 1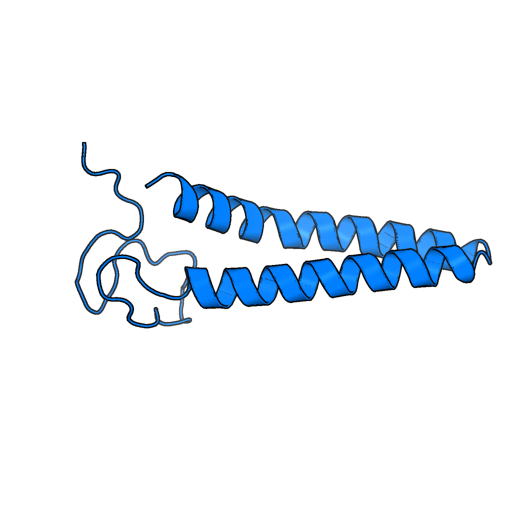
ATOM 643 N N . ASN A 1 85 ? -15.837 7.976 19.530 1.00 69.31 85 ASN A N 1
ATOM 644 C CA . ASN A 1 85 ? -15.174 8.640 18.422 1.00 69.31 85 ASN A CA 1
ATOM 645 C C . ASN A 1 85 ? -13.835 7.950 18.145 1.00 69.31 85 ASN A C 1
ATOM 647 O O . ASN A 1 85 ? -13.063 7.656 19.050 1.00 69.31 85 ASN A O 1
ATOM 651 N N . ILE A 1 86 ? -13.584 7.650 16.874 1.00 68.94 86 ILE A N 1
ATOM 652 C CA . ILE A 1 86 ? -12.372 6.936 16.440 1.00 68.94 86 ILE A CA 1
ATOM 653 C C . ILE A 1 86 ? -11.177 7.906 16.359 1.00 68.94 86 ILE A C 1
ATOM 655 O O . ILE A 1 86 ? -10.022 7.479 16.342 1.00 68.94 86 ILE A O 1
ATOM 659 N N . PHE A 1 87 ? -11.463 9.212 16.300 1.00 60.88 87 PHE A N 1
ATOM 660 C CA . PHE A 1 87 ? -10.507 10.284 16.018 1.00 60.88 87 PHE A CA 1
ATOM 661 C C . PHE A 1 87 ? -10.326 11.299 17.146 1.00 60.88 87 PHE A C 1
ATOM 663 O O . PHE A 1 87 ? -9.505 12.203 16.973 1.00 60.88 87 PHE A O 1
ATOM 670 N N . ASP A 1 88 ? -11.060 11.175 18.252 1.00 52.12 88 ASP A N 1
ATOM 671 C CA . ASP A 1 88 ? -10.960 12.156 19.330 1.00 52.12 88 ASP A CA 1
ATOM 672 C C . ASP A 1 88 ? -9.665 11.976 20.118 1.00 52.12 88 ASP A C 1
ATOM 674 O O . ASP A 1 88 ? -9.291 10.883 20.551 1.00 52.12 88 ASP A O 1
ATOM 678 N N . GLU A 1 89 ? -8.959 13.094 20.239 1.00 45.28 89 GLU A N 1
ATOM 679 C CA . GLU A 1 89 ? -7.977 13.334 21.278 1.00 45.28 89 GLU A CA 1
ATOM 680 C C . GLU A 1 89 ? -8.792 13.611 22.541 1.00 45.28 89 GLU A C 1
ATOM 682 O O . GLU A 1 89 ? -9.463 14.635 22.611 1.00 45.28 89 GLU A O 1
ATOM 687 N N . ASP A 1 90 ? -8.797 12.671 23.491 1.00 42.41 90 ASP A N 1
ATOM 688 C CA . ASP A 1 90 ? -9.134 13.025 24.868 1.00 42.41 90 ASP A CA 1
ATOM 689 C C . ASP A 1 90 ? -8.157 14.148 25.271 1.00 42.41 90 ASP A C 1
ATOM 691 O O . ASP A 1 90 ? -6.937 13.966 25.167 1.00 42.41 90 ASP A O 1
ATOM 695 N N . GLU A 1 91 ? -8.743 15.307 25.577 1.00 39.91 91 GLU A N 1
ATOM 696 C CA . GLU A 1 91 ? -8.127 16.590 25.953 1.00 39.91 91 GLU A CA 1
ATOM 697 C C . GLU A 1 91 ? -7.039 16.461 27.031 1.00 39.91 91 GLU A C 1
ATOM 699 O O . GLU A 1 91 ? -7.212 15.654 27.976 1.00 39.91 91 GLU A O 1
#